Protein AF-A0A9E5UA33-F1 (afdb_monomer)

Secondary structure (DSSP, 8-state):
--SSHHHHHHHHHHHHHHHHHHHHHHHHHHHHHHH--HHHHHHHHHH-TT-TTHHHHHHHHHHHHHHHS--HHHHHHHHHH-TT-TTHHHHHHHHHHHHHHHHHHH--HHHHHHHHHHH-

Structure (mmCIF, N/CA/C/O backbone):
data_AF-A0A9E5UA33-F1
#
_entry.id   AF-A0A9E5UA33-F1
#
loop_
_atom_site.group_PDB
_atom_site.id
_atom_site.type_symbol
_atom_site.label_atom_id
_atom_site.label_alt_id
_atom_site.label_comp_id
_atom_site.label_asym_id
_atom_site.label_entity_id
_atom_site.label_seq_id
_atom_site.pdbx_PDB_ins_code
_atom_site.Cartn_x
_atom_site.Cartn_y
_atom_site.Cartn_z
_atom_site.occupancy
_atom_site.B_iso_or_equiv
_atom_site.auth_seq_id
_atom_site.auth_comp_id
_atom_site.auth_asym_id
_atom_site.auth_atom_id
_atom_site.pdbx_PDB_model_num
ATOM 1 N N . MET A 1 1 ? 22.677 -11.704 -57.923 1.00 45.97 1 MET A N 1
ATOM 2 C CA . MET A 1 1 ? 22.604 -12.094 -56.494 1.00 45.97 1 MET A CA 1
ATOM 3 C C . MET A 1 1 ? 23.170 -10.991 -55.583 1.00 45.97 1 MET A C 1
ATOM 5 O O . MET A 1 1 ? 24.289 -11.118 -55.115 1.00 45.97 1 MET A O 1
ATOM 9 N N . ARG A 1 2 ? 22.460 -9.872 -55.353 1.00 48.28 2 ARG A N 1
ATOM 10 C CA . ARG A 1 2 ? 22.967 -8.765 -54.493 1.00 48.28 2 ARG A CA 1
ATOM 11 C C . ARG A 1 2 ? 21.897 -8.025 -53.666 1.00 48.28 2 ARG A C 1
ATOM 13 O O . ARG A 1 2 ? 22.165 -6.951 -53.150 1.00 48.28 2 ARG A O 1
ATOM 20 N N . ARG A 1 3 ? 20.682 -8.576 -53.521 1.00 46.53 3 ARG A N 1
ATOM 21 C CA . ARG A 1 3 ? 19.557 -7.901 -52.829 1.00 46.53 3 ARG A CA 1
ATOM 22 C C . ARG A 1 3 ? 19.114 -8.544 -51.502 1.00 46.53 3 ARG A C 1
ATOM 24 O O . ARG A 1 3 ? 18.231 -8.005 -50.850 1.00 46.53 3 ARG A O 1
ATOM 31 N N . TYR A 1 4 ? 19.738 -9.643 -51.069 1.00 44.31 4 TYR A N 1
ATOM 32 C CA . TYR A 1 4 ? 19.363 -10.344 -49.826 1.00 44.31 4 TYR A CA 1
ATOM 33 C C . TYR A 1 4 ? 20.154 -9.900 -48.581 1.00 44.31 4 TYR A C 1
ATOM 35 O O . TYR A 1 4 ? 19.677 -10.074 -47.465 1.00 44.31 4 TYR A O 1
ATOM 43 N N . LEU A 1 5 ? 21.313 -9.253 -48.745 1.00 45.28 5 LEU A N 1
ATOM 44 C CA . LEU A 1 5 ? 22.180 -8.865 -47.620 1.00 45.28 5 LEU A CA 1
ATOM 45 C C . LEU A 1 5 ? 21.677 -7.633 -46.843 1.00 45.28 5 LEU A C 1
ATOM 47 O O . LEU A 1 5 ? 21.938 -7.514 -45.652 1.00 45.28 5 LEU A O 1
ATOM 51 N N . ALA A 1 6 ? 20.894 -6.751 -47.473 1.00 44.53 6 ALA A N 1
ATOM 52 C CA . ALA A 1 6 ? 20.388 -5.540 -46.819 1.00 44.53 6 ALA A CA 1
ATOM 53 C C . ALA A 1 6 ? 19.216 -5.802 -45.850 1.00 44.53 6 ALA A C 1
ATOM 55 O O . ALA A 1 6 ? 18.995 -5.021 -44.931 1.00 44.53 6 ALA A O 1
ATOM 56 N N . ARG A 1 7 ? 18.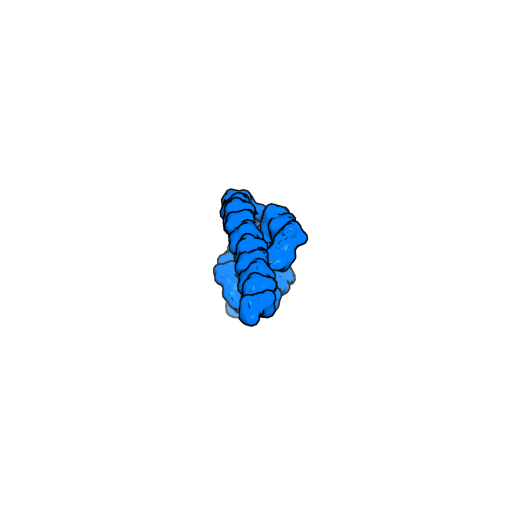470 -6.905 -46.020 1.00 44.72 7 ARG A N 1
ATOM 57 C CA . ARG A 1 7 ? 17.301 -7.231 -45.179 1.00 44.72 7 ARG A CA 1
ATOM 58 C C . ARG A 1 7 ? 17.666 -7.998 -43.904 1.00 44.72 7 ARG A C 1
ATOM 60 O O . ARG A 1 7 ? 17.033 -7.769 -42.882 1.00 44.72 7 ARG A O 1
ATOM 67 N N . CYS A 1 8 ? 18.726 -8.814 -43.923 1.00 42.34 8 CYS A N 1
ATOM 68 C CA . CYS A 1 8 ? 19.254 -9.447 -42.705 1.00 42.34 8 CYS A CA 1
ATOM 69 C C . CYS A 1 8 ? 19.880 -8.436 -41.734 1.00 42.34 8 CYS A C 1
ATOM 71 O O . CYS A 1 8 ? 19.783 -8.618 -40.525 1.00 42.34 8 CYS A O 1
ATOM 73 N N . SER A 1 9 ? 20.483 -7.355 -42.245 1.00 45.22 9 SER A N 1
ATOM 74 C CA . SER A 1 9 ? 21.146 -6.354 -41.399 1.00 45.22 9 SER A CA 1
ATOM 75 C C . SER A 1 9 ? 20.163 -5.542 -40.547 1.00 45.22 9 SER A C 1
ATOM 77 O O . SER A 1 9 ? 20.481 -5.200 -39.414 1.00 45.22 9 SER A O 1
ATOM 79 N N . VAL A 1 10 ? 18.960 -5.257 -41.057 1.00 49.16 10 VAL A N 1
ATOM 80 C CA . VAL A 1 10 ? 17.940 -4.485 -40.320 1.00 49.16 10 VAL A CA 1
ATOM 81 C C . VAL A 1 10 ? 17.272 -5.337 -39.235 1.00 49.16 10 VAL A C 1
ATOM 83 O O . VAL A 1 10 ? 17.015 -4.848 -38.137 1.00 49.16 10 VAL A O 1
ATOM 86 N N . ILE A 1 11 ? 17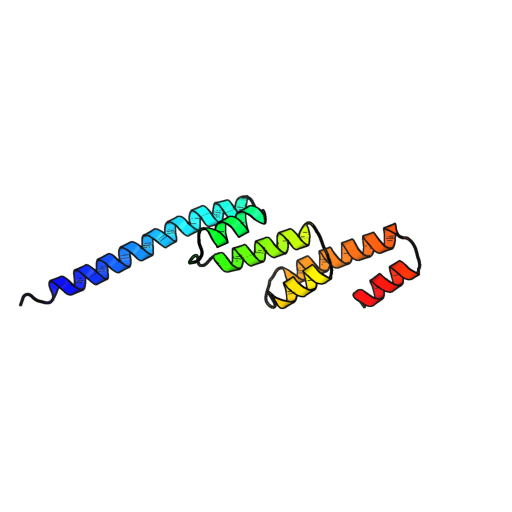.050 -6.627 -39.508 1.00 50.31 11 ILE A N 1
ATOM 87 C CA . ILE A 1 11 ? 16.426 -7.563 -38.559 1.00 50.31 11 ILE A CA 1
ATOM 88 C C . ILE A 1 11 ? 17.377 -7.875 -37.390 1.00 50.31 11 ILE A C 1
ATOM 90 O O . ILE A 1 11 ? 16.932 -7.920 -36.245 1.00 50.31 11 ILE A O 1
ATOM 94 N N . LEU A 1 12 ? 18.688 -8.000 -37.645 1.00 44.53 12 LEU A N 1
ATOM 95 C CA . LEU A 1 12 ? 19.682 -8.166 -36.576 1.00 44.53 12 LEU A CA 1
ATOM 96 C C . LEU A 1 12 ? 19.818 -6.908 -35.698 1.00 44.53 12 LEU A C 1
ATOM 98 O O . LEU A 1 12 ? 19.929 -7.029 -34.480 1.00 44.53 12 LEU A O 1
ATOM 102 N N . SER A 1 13 ? 19.767 -5.704 -36.283 1.00 49.03 13 SER A N 1
ATOM 103 C CA . SER A 1 13 ? 19.858 -4.448 -35.517 1.00 49.03 13 SER A CA 1
ATOM 104 C C . SER A 1 13 ? 18.636 -4.178 -34.633 1.00 49.03 13 SER A C 1
ATOM 106 O O . SER A 1 13 ? 18.798 -3.643 -33.538 1.00 49.03 13 SER A O 1
ATOM 108 N N . ALA A 1 14 ? 17.429 -4.570 -35.055 1.00 47.81 14 ALA A N 1
ATOM 109 C CA . ALA A 1 14 ? 16.223 -4.419 -34.235 1.00 47.81 14 ALA A CA 1
ATOM 110 C C . ALA A 1 14 ? 16.228 -5.346 -33.002 1.00 47.81 14 ALA A C 1
ATOM 112 O O . ALA A 1 14 ? 15.763 -4.959 -31.931 1.00 47.81 14 ALA A O 1
ATOM 113 N N . PHE A 1 15 ? 16.812 -6.543 -33.122 1.00 48.56 15 PHE A N 1
ATOM 114 C CA . PHE A 1 15 ? 16.889 -7.510 -32.021 1.00 48.56 15 PHE A CA 1
ATOM 115 C C . PHE A 1 15 ? 17.883 -7.085 -30.925 1.00 48.56 15 PHE A C 1
ATOM 117 O O . PHE A 1 15 ? 17.623 -7.274 -29.739 1.00 48.56 15 PHE A O 1
ATOM 124 N N . VAL A 1 16 ? 18.997 -6.447 -31.297 1.00 50.94 16 VAL A N 1
ATOM 125 C CA . VAL A 1 16 ? 20.019 -5.974 -30.341 1.00 50.94 16 VAL A CA 1
ATOM 126 C C . VAL A 1 16 ? 19.527 -4.779 -29.503 1.00 50.94 16 VAL A C 1
ATOM 128 O O . VAL A 1 16 ? 19.906 -4.649 -28.340 1.00 50.94 16 VAL A O 1
ATOM 131 N N . LEU A 1 17 ? 18.637 -3.939 -30.044 1.00 48.97 17 LEU A N 1
ATOM 132 C CA . LEU A 1 17 ? 18.016 -2.821 -29.313 1.00 48.97 17 LEU A CA 1
ATOM 133 C C . LEU A 1 17 ? 16.955 -3.273 -28.296 1.00 48.97 17 LEU A C 1
ATOM 135 O O . LEU A 1 17 ? 16.811 -2.648 -27.249 1.00 48.97 17 LEU A O 1
ATOM 139 N N . ALA A 1 18 ? 16.243 -4.371 -28.562 1.00 50.47 18 ALA A N 1
ATOM 140 C CA . ALA A 1 18 ? 15.245 -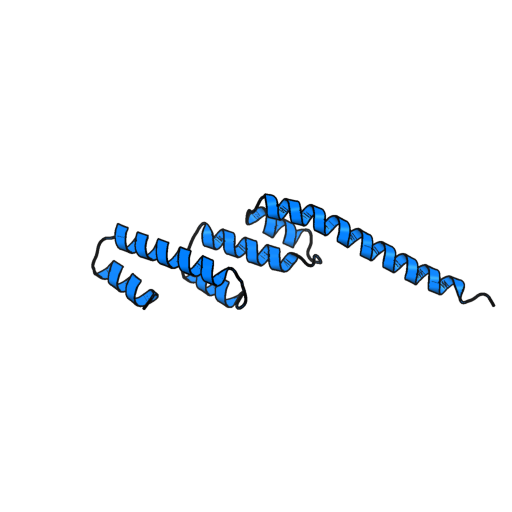4.909 -27.634 1.00 50.47 18 ALA A CA 1
ATOM 141 C C . ALA A 1 18 ? 15.881 -5.607 -26.414 1.00 50.47 18 ALA A C 1
ATOM 143 O O . ALA A 1 18 ? 15.372 -5.506 -25.299 1.00 50.47 18 ALA A O 1
ATOM 144 N N . VAL A 1 19 ? 17.023 -6.279 -26.602 1.00 53.66 19 VAL A N 1
ATOM 145 C CA . VAL A 1 19 ? 17.704 -7.032 -25.531 1.00 53.66 19 VAL A CA 1
ATOM 146 C C . VAL A 1 19 ? 18.387 -6.111 -24.507 1.00 53.66 19 VAL A C 1
ATOM 148 O O . VAL A 1 19 ? 18.421 -6.430 -23.319 1.00 53.66 19 VAL A O 1
ATOM 151 N N . SER A 1 20 ? 18.890 -4.944 -24.920 1.00 53.44 20 SER A N 1
ATOM 152 C CA . SER A 1 20 ? 19.575 -4.009 -24.012 1.00 53.44 20 SER A CA 1
ATOM 153 C C . SER A 1 20 ? 18.625 -3.264 -23.063 1.00 53.44 20 SER A C 1
ATOM 155 O O . SER A 1 20 ? 18.989 -2.998 -21.917 1.00 53.44 20 SER A O 1
ATOM 157 N N . LEU A 1 21 ? 17.387 -2.988 -23.488 1.00 55.00 21 LEU A N 1
ATOM 158 C CA . LEU A 1 21 ? 16.371 -2.336 -22.651 1.00 55.00 21 LEU A CA 1
ATOM 159 C C . LEU A 1 21 ? 15.866 -3.246 -21.519 1.00 55.00 21 LEU A C 1
ATOM 161 O O . LEU A 1 21 ? 15.609 -2.768 -20.412 1.00 55.00 21 L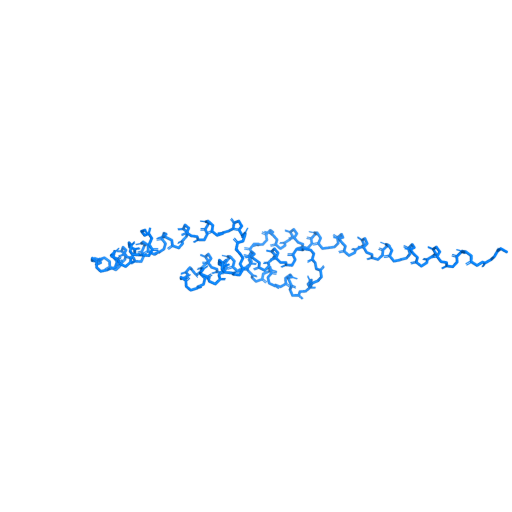EU A O 1
ATOM 165 N N . ALA A 1 22 ? 15.789 -4.558 -21.759 1.00 59.53 22 ALA A N 1
ATOM 166 C CA . ALA A 1 22 ? 15.343 -5.527 -20.758 1.00 59.53 22 ALA A CA 1
ATOM 167 C C . ALA A 1 22 ? 16.347 -5.693 -19.600 1.00 59.53 22 ALA A C 1
ATOM 169 O O . ALA A 1 22 ? 15.946 -5.781 -18.441 1.00 59.53 22 ALA A O 1
ATOM 170 N N . ALA A 1 23 ? 17.654 -5.678 -19.888 1.00 60.84 23 ALA A N 1
ATOM 171 C CA . ALA A 1 23 ? 18.694 -5.870 -18.874 1.00 60.84 23 ALA A CA 1
ATOM 172 C C . ALA A 1 23 ? 18.776 -4.710 -17.859 1.00 60.84 23 ALA A C 1
ATOM 174 O O . ALA A 1 23 ? 18.971 -4.938 -16.665 1.00 60.84 23 ALA A O 1
ATOM 175 N N . CYS A 1 24 ? 18.584 -3.465 -18.310 1.00 64.44 24 CYS A N 1
ATOM 176 C CA . CYS A 1 24 ? 18.560 -2.296 -17.425 1.00 64.44 24 CYS A CA 1
ATOM 177 C C . CYS A 1 24 ? 17.287 -2.222 -16.569 1.00 64.44 24 CYS A C 1
ATOM 179 O O . CYS A 1 24 ? 17.339 -1.743 -15.437 1.00 64.44 24 CYS A O 1
ATOM 181 N N . ALA A 1 25 ? 16.149 -2.694 -17.087 1.00 67.06 25 ALA A N 1
ATOM 182 C CA . ALA A 1 25 ? 14.895 -2.680 -16.340 1.00 67.06 25 ALA A CA 1
ATOM 183 C C . ALA A 1 25 ? 14.954 -3.591 -15.102 1.00 67.06 25 ALA A C 1
ATOM 185 O O . ALA A 1 25 ? 14.459 -3.202 -14.048 1.00 67.06 25 ALA A O 1
ATOM 186 N N . THR A 1 26 ? 15.604 -4.755 -15.197 1.00 76.81 26 THR A N 1
ATOM 187 C CA . THR A 1 26 ? 15.712 -5.714 -14.084 1.00 76.81 26 THR A CA 1
ATOM 188 C C . THR A 1 26 ? 16.538 -5.170 -12.915 1.00 76.81 26 THR A C 1
ATOM 190 O O . THR A 1 26 ? 16.086 -5.219 -11.776 1.00 76.81 26 THR A O 1
ATOM 193 N N . SER A 1 27 ? 17.707 -4.571 -13.173 1.00 86.25 27 SER A N 1
ATOM 194 C CA . SER A 1 27 ? 18.567 -4.050 -12.094 1.00 86.25 27 SER A CA 1
ATOM 195 C C . SER A 1 27 ? 17.965 -2.836 -11.378 1.00 86.25 27 SER A C 1
ATOM 197 O O . SER A 1 27 ? 18.125 -2.661 -10.169 1.00 86.25 27 SER A O 1
ATOM 199 N N . GLU A 1 28 ? 17.239 -1.991 -12.109 1.00 91.56 28 GLU A N 1
ATOM 200 C CA . GLU A 1 28 ? 16.500 -0.880 -11.520 1.00 91.56 28 GLU A CA 1
ATOM 201 C C . GLU A 1 28 ? 15.272 -1.359 -10.734 1.00 91.56 28 GLU A C 1
ATOM 203 O O . GLU A 1 28 ? 15.003 -0.828 -9.654 1.00 91.56 28 GLU A O 1
ATOM 208 N N . TRP A 1 29 ? 14.567 -2.374 -11.235 1.00 95.25 29 TRP A N 1
ATOM 209 C CA . TRP A 1 29 ? 13.430 -2.981 -10.549 1.00 95.25 29 TRP A CA 1
ATOM 210 C C . TRP A 1 29 ? 13.821 -3.593 -9.201 1.00 95.25 29 TRP A C 1
ATOM 212 O O . TRP A 1 29 ? 13.177 -3.322 -8.187 1.00 95.25 29 TRP A O 1
ATOM 222 N N . ASP A 1 30 ? 14.931 -4.329 -9.148 1.00 95.56 30 ASP A N 1
ATOM 223 C CA . ASP A 1 30 ? 15.454 -4.904 -7.903 1.00 95.56 30 ASP A CA 1
ATOM 224 C C . ASP A 1 30 ? 15.757 -3.830 -6.854 1.00 95.56 30 ASP A C 1
ATOM 226 O O . ASP A 1 30 ? 15.413 -3.973 -5.678 1.00 95.56 30 ASP A O 1
ATOM 230 N N . ARG A 1 31 ? 16.331 -2.702 -7.288 1.00 95.81 31 ARG A N 1
ATOM 231 C CA . ARG A 1 31 ? 16.591 -1.555 -6.411 1.00 95.81 31 ARG A CA 1
ATOM 232 C C . ARG A 1 31 ? 15.298 -0.957 -5.855 1.00 95.81 31 ARG A C 1
ATOM 234 O O . ARG A 1 31 ? 15.254 -0.596 -4.682 1.00 95.81 31 ARG A O 1
ATOM 241 N N . VAL A 1 32 ? 14.265 -0.818 -6.686 1.00 97.31 32 VAL A N 1
ATOM 242 C CA . VAL A 1 32 ? 12.960 -0.280 -6.264 1.00 97.31 32 VAL A CA 1
ATOM 243 C C . VAL A 1 32 ? 12.309 -1.217 -5.247 1.00 97.31 32 VAL A C 1
ATOM 245 O O . VAL A 1 32 ? 11.911 -0.756 -4.177 1.00 97.31 32 VAL A O 1
ATOM 248 N N . ARG A 1 33 ? 12.309 -2.529 -5.516 1.00 97.62 33 ARG A N 1
ATOM 249 C CA . ARG A 1 33 ? 11.807 -3.545 -4.578 1.00 97.62 33 ARG A CA 1
ATOM 250 C C . ARG A 1 33 ? 12.548 -3.548 -3.247 1.00 97.62 33 ARG A C 1
ATOM 252 O O . ARG A 1 33 ? 11.922 -3.707 -2.209 1.00 97.62 33 ARG A O 1
ATOM 259 N N . SER A 1 34 ? 13.862 -3.329 -3.264 1.00 97.06 34 SER A N 1
ATOM 260 C CA . SER A 1 34 ? 14.663 -3.233 -2.039 1.00 97.06 34 SER A CA 1
ATOM 261 C C . SER A 1 34 ? 14.316 -2.015 -1.180 1.00 97.06 34 SER A C 1
ATOM 263 O O . SER A 1 34 ? 14.478 -2.090 0.035 1.00 97.06 34 SER A O 1
ATOM 265 N N . LYS A 1 35 ? 13.906 -0.892 -1.782 1.00 97.38 35 LYS A N 1
ATOM 266 C CA . LYS A 1 35 ? 13.503 0.307 -1.028 1.00 97.38 35 LYS A CA 1
ATOM 267 C C . LYS A 1 35 ? 12.080 0.207 -0.484 1.00 97.38 35 LYS A C 1
ATOM 269 O O . LYS A 1 35 ? 11.792 0.816 0.538 1.00 97.38 35 LYS A O 1
ATOM 274 N N . ASP A 1 36 ? 11.217 -0.511 -1.201 1.00 97.50 36 ASP A N 1
ATOM 275 C CA . ASP A 1 36 ? 9.829 -0.814 -0.843 1.00 97.50 36 ASP A CA 1
ATOM 276 C C . ASP A 1 36 ? 9.008 0.394 -0.349 1.00 97.50 36 ASP A C 1
ATOM 278 O O . ASP A 1 36 ? 8.320 0.329 0.668 1.00 97.50 36 ASP A O 1
ATOM 282 N N . SER A 1 37 ? 9.079 1.516 -1.071 1.00 98.25 37 SER A N 1
ATOM 283 C CA . SER A 1 37 ? 8.298 2.721 -0.768 1.00 98.25 37 SER A CA 1
ATOM 284 C C . SER A 1 37 ? 7.397 3.108 -1.934 1.00 98.25 37 SER A C 1
ATOM 286 O O . SER A 1 37 ? 7.791 3.003 -3.102 1.00 98.25 37 SER A O 1
ATOM 288 N N . SER A 1 38 ? 6.191 3.597 -1.633 1.00 98.25 38 SER A N 1
ATOM 289 C CA . SER A 1 38 ? 5.225 3.995 -2.663 1.00 98.25 38 SER A CA 1
ATOM 290 C C . SER A 1 38 ? 5.806 5.044 -3.617 1.00 98.25 38 SER A C 1
ATOM 292 O O . SER A 1 38 ? 5.668 4.924 -4.836 1.00 98.25 38 SER A O 1
ATOM 294 N N . ALA A 1 39 ? 6.563 6.009 -3.088 1.00 98.25 39 ALA A N 1
ATOM 295 C CA . ALA A 1 39 ? 7.247 7.034 -3.872 1.00 98.25 39 ALA A CA 1
ATOM 296 C C . ALA A 1 39 ? 8.223 6.454 -4.916 1.00 98.25 39 ALA A C 1
ATOM 298 O O . ALA A 1 39 ? 8.250 6.917 -6.059 1.00 98.25 39 ALA A O 1
ATOM 299 N N . GLU A 1 40 ? 9.012 5.436 -4.562 1.00 98.31 40 GLU A N 1
ATOM 300 C CA . GLU A 1 40 ? 9.989 4.838 -5.481 1.00 98.31 40 GLU A CA 1
ATOM 301 C C . GLU A 1 40 ? 9.312 3.994 -6.560 1.00 98.31 40 GLU A C 1
ATOM 303 O O . GLU A 1 40 ? 9.684 4.100 -7.731 1.00 98.31 40 GLU A O 1
ATOM 308 N N . TYR A 1 41 ? 8.275 3.231 -6.205 1.00 98.56 41 TYR A N 1
ATOM 309 C CA . TYR A 1 41 ? 7.478 2.485 -7.179 1.00 98.56 41 TYR A CA 1
ATOM 310 C C . TYR A 1 41 ? 6.751 3.410 -8.166 1.00 98.56 41 TYR A C 1
ATOM 312 O O . TYR A 1 41 ? 6.829 3.204 -9.380 1.00 98.56 41 TYR A O 1
ATOM 320 N N . ARG A 1 42 ? 6.114 4.490 -7.686 1.00 98.56 42 ARG A N 1
ATOM 321 C CA . ARG A 1 42 ? 5.470 5.489 -8.563 1.00 98.56 42 ARG A CA 1
ATOM 322 C C . ARG A 1 42 ? 6.492 6.179 -9.465 1.00 98.56 42 ARG A C 1
ATOM 324 O O . ARG A 1 42 ? 6.240 6.373 -10.656 1.00 98.56 42 ARG A O 1
ATOM 331 N N . ARG A 1 43 ? 7.670 6.522 -8.926 1.00 97.94 43 ARG A N 1
ATOM 332 C CA . ARG A 1 43 ? 8.774 7.095 -9.710 1.00 97.94 43 ARG A CA 1
ATOM 333 C C . ARG A 1 43 ? 9.238 6.128 -10.798 1.00 97.94 43 ARG A C 1
ATOM 335 O O . ARG A 1 43 ? 9.441 6.565 -11.930 1.00 97.94 43 ARG A O 1
ATOM 342 N N . PHE A 1 44 ? 9.381 4.845 -10.478 1.00 97.56 44 PHE A N 1
ATOM 343 C CA . PHE A 1 44 ? 9.728 3.808 -11.446 1.00 97.56 44 PHE A CA 1
ATOM 344 C C . PHE A 1 44 ? 8.692 3.717 -12.569 1.00 97.56 44 PHE A C 1
ATOM 346 O O . PHE A 1 44 ? 9.052 3.901 -13.730 1.00 97.56 44 PHE A O 1
ATOM 353 N N . ALA A 1 45 ? 7.411 3.547 -12.230 1.00 97.75 45 ALA A N 1
ATOM 354 C CA . ALA A 1 45 ? 6.322 3.449 -13.204 1.00 97.75 45 ALA A CA 1
ATOM 355 C C . ALA A 1 45 ? 6.244 4.678 -14.131 1.00 97.75 45 ALA A C 1
ATOM 357 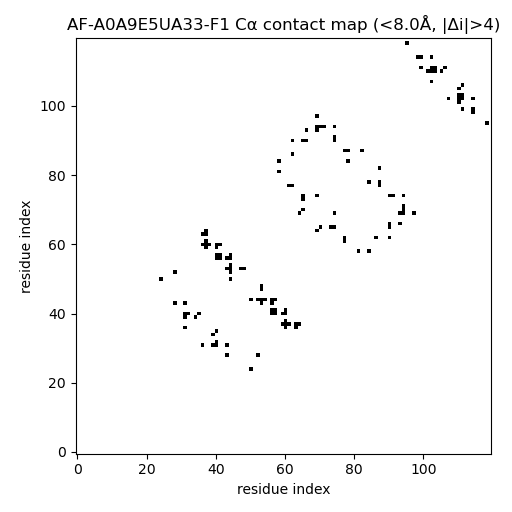O O . ALA A 1 45 ? 5.958 4.548 -15.320 1.00 97.75 45 ALA A O 1
ATOM 358 N N . LYS A 1 46 ? 6.553 5.873 -13.605 1.00 97.62 46 LYS A N 1
ATOM 359 C CA . LYS A 1 46 ? 6.612 7.120 -14.383 1.00 97.62 46 LYS A CA 1
ATOM 360 C C . LYS A 1 46 ? 7.812 7.179 -15.334 1.00 97.62 46 LYS A C 1
ATOM 362 O O . LYS A 1 46 ? 7.669 7.644 -16.460 1.00 97.62 46 LYS A O 1
ATOM 367 N N . LEU A 1 47 ? 8.999 6.771 -14.882 1.00 96.06 47 LEU A N 1
ATOM 368 C CA . LEU A 1 47 ? 10.238 6.834 -15.675 1.00 96.06 47 LEU A CA 1
ATOM 369 C C . LEU A 1 47 ? 10.401 5.656 -16.645 1.00 96.06 47 LEU A C 1
ATOM 371 O O . LEU A 1 47 ? 11.270 5.699 -17.522 1.00 96.06 47 LEU A O 1
ATOM 375 N N . ARG A 1 48 ? 9.610 4.596 -16.458 1.00 94.81 48 ARG A N 1
ATOM 376 C CA . ARG A 1 48 ? 9.648 3.350 -17.227 1.00 94.81 48 ARG A CA 1
ATOM 377 C C . ARG A 1 48 ? 8.234 2.929 -17.657 1.00 94.81 48 ARG A C 1
ATOM 379 O O . ARG A 1 48 ? 7.777 1.859 -17.258 1.00 94.81 48 ARG A O 1
ATOM 386 N N . PRO A 1 49 ? 7.536 3.748 -18.466 1.00 95.31 49 PRO A N 1
ATOM 387 C CA . PRO A 1 49 ? 6.155 3.469 -18.857 1.00 95.31 49 PRO A CA 1
ATOM 388 C C . PRO A 1 49 ? 5.999 2.162 -19.654 1.00 95.31 49 PRO A C 1
ATOM 390 O O . PRO A 1 49 ? 4.967 1.514 -19.542 1.00 95.31 49 PRO A O 1
ATOM 393 N N . ASP A 1 50 ? 7.034 1.744 -20.387 1.00 93.69 50 ASP A N 1
ATOM 394 C CA . ASP A 1 50 ? 7.017 0.516 -21.198 1.00 93.69 50 ASP A CA 1
ATOM 395 C C . ASP A 1 50 ? 7.596 -0.705 -20.459 1.00 93.69 50 ASP A C 1
ATOM 397 O O . ASP A 1 50 ? 7.819 -1.759 -21.055 1.00 93.69 50 ASP A O 1
ATOM 401 N N . SER A 1 51 ? 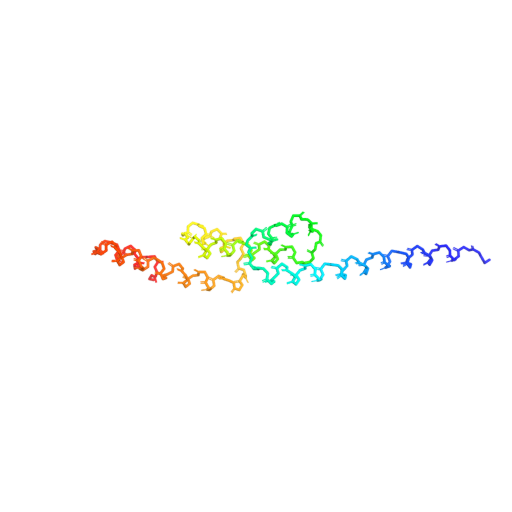7.915 -0.575 -19.164 1.00 93.50 51 SER A N 1
ATOM 402 C CA . SER A 1 51 ? 8.468 -1.691 -18.396 1.00 93.50 51 SER A CA 1
ATOM 403 C C . SER A 1 51 ? 7.406 -2.756 -18.127 1.00 93.50 51 SER A C 1
ATOM 405 O O . SER A 1 51 ? 6.300 -2.407 -17.709 1.00 93.50 51 SER A O 1
ATOM 407 N N . PRO A 1 52 ? 7.757 -4.054 -18.220 1.00 95.06 52 PRO A N 1
ATOM 408 C CA . PRO A 1 52 ? 6.851 -5.128 -17.816 1.00 95.06 52 PRO A CA 1
ATOM 409 C C . PRO A 1 52 ? 6.486 -5.080 -16.323 1.00 95.06 52 PRO A C 1
ATOM 411 O O . PRO A 1 52 ? 5.497 -5.681 -15.927 1.00 95.06 52 PRO A O 1
ATOM 414 N N . TYR A 1 53 ? 7.249 -4.354 -15.496 1.00 96.25 53 TYR A N 1
ATOM 415 C CA . TYR A 1 53 ? 7.001 -4.212 -14.058 1.00 96.25 53 TYR A CA 1
ATOM 416 C C . TYR A 1 53 ? 6.180 -2.966 -13.702 1.00 96.25 53 TYR A C 1
ATOM 418 O O . TYR A 1 53 ? 5.982 -2.680 -12.524 1.00 96.25 53 TYR A O 1
ATOM 426 N N . ARG A 1 54 ? 5.738 -2.170 -14.687 1.00 96.94 54 ARG A N 1
ATOM 427 C CA . ARG A 1 54 ? 5.017 -0.914 -14.424 1.00 96.94 54 ARG A CA 1
ATOM 428 C C . ARG A 1 54 ? 3.766 -1.144 -13.580 1.00 96.94 54 ARG A C 1
ATOM 430 O O . ARG A 1 54 ? 3.558 -0.426 -12.605 1.00 96.94 54 ARG A O 1
ATOM 437 N N . ASP A 1 55 ? 2.938 -2.102 -13.976 1.00 97.56 55 ASP A N 1
ATOM 438 C CA . ASP A 1 55 ? 1.644 -2.323 -13.330 1.00 97.56 55 ASP A CA 1
ATOM 439 C C . ASP A 1 55 ? 1.832 -2.919 -11.931 1.00 97.56 55 ASP A C 1
ATOM 441 O O . ASP A 1 55 ? 1.226 -2.432 -10.981 1.00 97.56 55 ASP A O 1
ATOM 445 N N . GLU A 1 56 ? 2.778 -3.854 -11.777 1.00 97.81 56 GLU A N 1
ATOM 446 C CA . GLU A 1 56 ? 3.199 -4.381 -10.470 1.00 97.81 56 GLU A CA 1
ATOM 447 C C . GLU A 1 56 ? 3.711 -3.262 -9.546 1.00 97.81 56 GLU A C 1
ATOM 449 O O . GLU A 1 56 ? 3.377 -3.222 -8.362 1.00 97.81 56 GLU A O 1
ATOM 454 N N . ALA A 1 57 ? 4.480 -2.307 -10.079 1.00 98.31 57 ALA A N 1
ATOM 455 C CA . ALA A 1 57 ? 4.948 -1.158 -9.313 1.00 98.31 57 ALA A CA 1
ATOM 456 C C . ALA A 1 57 ? 3.784 -0.276 -8.835 1.00 98.31 57 ALA A C 1
ATOM 458 O O . ALA A 1 57 ? 3.756 0.129 -7.675 1.00 98.31 57 ALA A O 1
ATOM 459 N N . LEU A 1 58 ? 2.817 0.028 -9.705 1.00 98.62 58 LEU A N 1
ATOM 460 C CA . LEU A 1 58 ? 1.657 0.844 -9.333 1.00 98.62 58 LEU A CA 1
ATOM 461 C C . LEU A 1 58 ? 0.773 0.142 -8.298 1.00 98.62 58 LEU A C 1
ATOM 463 O O . LEU A 1 58 ? 0.383 0.775 -7.317 1.00 98.62 58 LEU A O 1
ATOM 467 N N . GLU A 1 59 ? 0.526 -1.155 -8.474 1.00 98.56 59 GLU A N 1
ATOM 468 C CA . GLU A 1 59 ? -0.209 -1.973 -7.509 1.00 98.56 59 GLU A CA 1
ATOM 469 C C . GLU A 1 59 ? 0.488 -1.971 -6.147 1.00 98.56 59 GLU A C 1
ATOM 471 O O . GLU A 1 59 ? -0.136 -1.695 -5.119 1.00 98.56 59 GLU A O 1
ATOM 476 N N . ARG A 1 60 ? 1.805 -2.212 -6.127 1.00 98.38 60 ARG A N 1
ATOM 477 C CA . ARG A 1 60 ? 2.582 -2.205 -4.888 1.00 98.38 60 ARG A CA 1
ATOM 478 C C . ARG A 1 60 ? 2.584 -0.831 -4.225 1.00 98.38 60 ARG A C 1
ATOM 480 O O . ARG A 1 60 ? 2.472 -0.764 -3.005 1.00 98.38 60 ARG A O 1
ATOM 487 N N . ALA A 1 61 ? 2.686 0.251 -4.996 1.00 98.56 61 ALA A N 1
ATOM 488 C CA . ALA A 1 61 ? 2.626 1.606 -4.459 1.00 98.56 61 ALA A CA 1
ATOM 489 C C . ALA A 1 61 ? 1.281 1.909 -3.795 1.00 98.56 61 ALA A C 1
ATOM 491 O O . ALA A 1 61 ? 1.263 2.396 -2.669 1.00 98.56 61 ALA A O 1
ATOM 492 N N . ASP A 1 62 ? 0.177 1.598 -4.478 1.00 98.06 62 ASP A N 1
ATOM 493 C CA . ASP A 1 62 ? -1.169 1.843 -3.958 1.00 98.06 62 ASP A CA 1
ATOM 494 C C . ASP A 1 62 ? -1.440 0.991 -2.704 1.00 98.06 62 ASP A C 1
ATOM 496 O O . ASP A 1 62 ? -2.028 1.483 -1.745 1.00 98.06 62 ASP A O 1
ATOM 500 N N . TYR A 1 63 ? -0.944 -0.254 -2.658 1.00 97.94 63 TYR A N 1
ATOM 501 C CA . TYR A 1 63 ? -1.018 -1.080 -1.450 1.00 97.94 63 TYR A CA 1
ATOM 502 C C . TYR A 1 63 ? -0.228 -0.482 -0.280 1.00 97.94 63 TYR A C 1
ATOM 504 O O . TYR A 1 63 ? -0.687 -0.538 0.857 1.00 97.94 63 TYR A O 1
ATOM 512 N N . LEU A 1 64 ? 0.972 0.053 -0.530 1.00 97.62 64 LEU A N 1
ATOM 513 C CA . LEU A 1 64 ? 1.788 0.663 0.522 1.00 97.62 64 LEU A CA 1
ATOM 514 C C . LEU A 1 64 ? 1.123 1.921 1.087 1.00 97.62 64 LEU A C 1
ATOM 516 O O . LEU A 1 64 ? 1.094 2.081 2.302 1.00 97.62 64 LEU A O 1
ATOM 520 N N . ASP A 1 65 ? 0.534 2.756 0.229 1.00 96.25 65 ASP A N 1
ATOM 521 C CA . ASP A 1 65 ? -0.213 3.935 0.678 1.00 96.25 65 ASP A CA 1
ATOM 522 C C . ASP A 1 65 ? -1.427 3.528 1.532 1.00 96.25 65 ASP A C 1
ATOM 524 O O . ASP A 1 65 ? -1.647 4.107 2.596 1.00 96.25 65 ASP A O 1
ATOM 528 N N . LEU A 1 66 ? -2.155 2.483 1.117 1.00 95.38 66 LEU A N 1
ATOM 529 C CA . LEU A 1 66 ? -3.269 1.923 1.886 1.00 95.38 66 LEU A CA 1
ATOM 530 C C . LEU A 1 66 ? -2.820 1.303 3.218 1.00 95.38 66 LEU A C 1
ATOM 532 O O . LEU A 1 66 ? -3.502 1.449 4.225 1.00 95.38 66 LEU A O 1
ATOM 536 N N . ARG A 1 67 ? -1.681 0.605 3.242 1.00 95.00 67 ARG A N 1
ATOM 537 C CA . ARG A 1 67 ? -1.111 0.033 4.471 1.00 95.00 67 ARG A CA 1
ATOM 538 C C . ARG A 1 67 ? -0.756 1.129 5.472 1.00 95.00 67 ARG A C 1
ATOM 540 O O . ARG A 1 67 ? -0.984 0.951 6.662 1.00 95.00 67 ARG A O 1
ATOM 547 N N . ASP A 1 68 ? -0.155 2.214 4.992 1.00 93.94 68 ASP A N 1
ATOM 548 C CA . ASP A 1 68 ? 0.353 3.285 5.849 1.00 93.94 68 ASP A CA 1
ATOM 549 C C . ASP A 1 68 ? -0.775 4.206 6.340 1.00 93.94 68 ASP A C 1
ATOM 551 O O . ASP A 1 68 ? -0.665 4.784 7.419 1.00 93.94 68 ASP A O 1
ATOM 555 N N . ASN A 1 69 ? -1.865 4.326 5.572 1.00 90.88 69 ASN A N 1
ATOM 556 C CA . ASN A 1 69 ? -3.057 5.093 5.935 1.00 90.88 69 ASN A CA 1
ATOM 557 C C . ASN A 1 69 ? -4.329 4.302 5.579 1.00 90.88 69 ASN A C 1
ATOM 559 O O . ASN A 1 69 ? -4.961 4.579 4.555 1.00 90.88 69 ASN A O 1
ATOM 563 N N . PRO A 1 70 ? -4.703 3.307 6.399 1.00 89.06 70 PRO A N 1
ATOM 564 C CA . PRO A 1 70 ? -5.845 2.456 6.114 1.00 89.06 70 PRO A CA 1
ATOM 565 C C . PRO A 1 70 ? -7.149 3.238 6.226 1.00 89.06 70 PRO A C 1
ATOM 567 O O . PRO A 1 70 ? -7.486 3.815 7.264 1.00 89.06 70 PRO A O 1
ATOM 570 N N . ASP A 1 71 ? -7.892 3.219 5.130 1.00 88.12 71 ASP A N 1
ATOM 571 C CA . ASP A 1 71 ? -9.181 3.869 4.970 1.00 88.12 71 ASP A CA 1
ATOM 572 C C . ASP A 1 71 ? -10.113 2.956 4.162 1.00 88.12 71 ASP A C 1
ATOM 574 O O . ASP A 1 71 ? -9.658 2.206 3.293 1.00 88.12 71 ASP A O 1
ATOM 578 N N . TRP A 1 72 ? -11.411 2.989 4.477 1.00 86.81 72 TRP A N 1
ATOM 579 C CA . TRP A 1 72 ? -12.382 2.099 3.841 1.00 86.81 72 TRP A CA 1
ATOM 580 C C . TRP A 1 72 ? -12.548 2.421 2.359 1.00 86.81 72 TRP A C 1
ATOM 582 O O . TRP A 1 72 ? -12.469 1.521 1.525 1.00 86.81 72 TRP A O 1
ATOM 592 N N . GLU A 1 73 ? -12.712 3.702 2.027 1.00 90.75 73 GLU A N 1
ATOM 593 C CA . GLU A 1 73 ? -12.880 4.151 0.646 1.00 90.75 73 GLU A CA 1
ATOM 594 C C . GLU A 1 73 ? -11.623 3.823 -0.171 1.00 90.75 73 GLU A C 1
ATOM 596 O O . GLU A 1 73 ? -11.713 3.290 -1.280 1.00 90.75 73 GLU A O 1
ATOM 601 N N . ALA A 1 74 ? -10.438 4.026 0.414 1.00 92.19 74 ALA A N 1
ATOM 602 C CA . ALA A 1 74 ? -9.173 3.639 -0.203 1.00 92.19 74 ALA A CA 1
ATOM 603 C C . ALA A 1 74 ? -9.045 2.117 -0.416 1.00 92.19 74 ALA A C 1
ATOM 605 O O . ALA A 1 74 ? -8.547 1.685 -1.461 1.00 92.19 74 ALA A O 1
ATOM 606 N N . PHE A 1 75 ? -9.495 1.289 0.534 1.00 94.38 75 PHE A N 1
ATOM 607 C CA . PHE A 1 75 ? -9.494 -0.170 0.382 1.00 94.38 75 PHE A CA 1
ATOM 608 C C . PHE A 1 75 ? -10.467 -0.636 -0.706 1.00 94.38 75 PHE A C 1
ATOM 610 O O . PHE A 1 75 ? -10.100 -1.480 -1.530 1.00 94.38 75 PHE A O 1
ATOM 617 N N . GLU A 1 76 ? -11.681 -0.084 -0.750 1.00 94.00 76 GLU A N 1
ATOM 618 C CA . GLU A 1 76 ? -12.653 -0.418 -1.792 1.00 94.00 76 GLU A CA 1
ATOM 619 C C . GLU A 1 76 ? -12.142 -0.024 -3.176 1.00 94.00 76 GLU A C 1
ATOM 621 O O . GLU A 1 76 ? -12.150 -0.861 -4.085 1.00 94.00 76 GLU A O 1
ATOM 626 N N . ALA A 1 77 ? -11.591 1.185 -3.308 1.00 95.69 77 ALA A N 1
ATOM 627 C CA . ALA A 1 77 ? -10.964 1.644 -4.540 1.00 95.69 77 ALA A CA 1
ATOM 628 C C . ALA A 1 77 ? -9.784 0.747 -4.951 1.00 95.69 77 ALA A C 1
ATOM 630 O O . ALA A 1 77 ? -9.633 0.417 -6.129 1.00 95.69 77 ALA A O 1
ATOM 631 N N . PHE A 1 78 ? -8.959 0.299 -3.996 1.00 96.88 78 PHE A N 1
ATOM 632 C CA . PHE A 1 78 ? -7.869 -0.642 -4.268 1.00 96.88 78 PHE A CA 1
ATOM 633 C C . PHE A 1 78 ? -8.395 -1.986 -4.790 1.00 96.88 78 PHE A C 1
ATOM 635 O O . PHE A 1 78 ? -7.884 -2.508 -5.782 1.00 96.88 78 PHE A O 1
ATOM 642 N N . ARG A 1 79 ? -9.429 -2.543 -4.148 1.00 96.69 79 ARG A N 1
ATOM 643 C CA . ARG A 1 79 ? -10.050 -3.820 -4.533 1.00 96.69 79 ARG A CA 1
ATOM 644 C C . ARG A 1 79 ? -10.705 -3.744 -5.912 1.00 96.69 79 ARG A C 1
ATOM 646 O O . ARG A 1 79 ? -10.590 -4.697 -6.678 1.00 96.69 79 ARG A O 1
ATOM 653 N N . GLU A 1 80 ? -11.366 -2.634 -6.229 1.00 97.62 80 GLU A N 1
ATOM 654 C CA . GLU A 1 80 ? -11.965 -2.401 -7.547 1.00 97.62 80 GLU A CA 1
ATOM 655 C C . GLU A 1 80 ? -10.893 -2.244 -8.631 1.00 97.62 80 GLU A C 1
ATOM 657 O O . GLU A 1 80 ? -11.001 -2.830 -9.709 1.00 97.62 80 GLU A O 1
ATOM 662 N N . LYS A 1 81 ? -9.821 -1.502 -8.330 1.00 98.19 81 LYS A N 1
ATOM 663 C CA . LYS A 1 81 ? -8.717 -1.259 -9.263 1.00 98.19 81 LYS A CA 1
ATOM 664 C C . LYS A 1 81 ? -7.869 -2.506 -9.526 1.00 98.19 81 LYS A C 1
ATOM 666 O O . LYS A 1 81 ? -7.405 -2.691 -10.651 1.00 98.19 81 LYS A O 1
ATOM 671 N N . TYR A 1 82 ? -7.669 -3.359 -8.519 1.00 98.00 82 TYR A N 1
ATOM 672 C CA . TYR A 1 82 ? -6.832 -4.561 -8.605 1.00 98.00 82 TYR A CA 1
ATOM 673 C C . TYR A 1 82 ? -7.571 -5.823 -8.122 1.00 98.00 82 TYR A C 1
ATOM 675 O O . TYR A 1 82 ? -7.161 -6.444 -7.138 1.00 98.00 82 TYR A O 1
ATOM 683 N N . PRO A 1 83 ? -8.625 -6.276 -8.825 1.00 97.44 83 PRO A N 1
ATOM 684 C CA . PRO A 1 83 ? -9.522 -7.339 -8.351 1.00 97.44 83 PRO A CA 1
ATOM 685 C C . PRO A 1 83 ? -8.852 -8.712 -8.179 1.00 97.44 83 PRO A C 1
ATOM 687 O O . PRO A 1 83 ? -9.379 -9.585 -7.491 1.00 97.44 83 PRO A O 1
ATOM 690 N N . HIS A 1 84 ? -7.682 -8.917 -8.788 1.00 97.12 84 HIS A N 1
ATOM 691 C CA . HIS A 1 84 ? -6.892 -10.150 -8.691 1.00 97.12 84 HIS A CA 1
ATOM 692 C C . HIS A 1 84 ? -5.612 -9.986 -7.863 1.00 97.12 84 HIS A C 1
ATOM 694 O O . HIS A 1 84 ? -4.761 -10.876 -7.856 1.00 97.12 84 HIS A O 1
ATOM 700 N N . SER A 1 85 ? -5.467 -8.858 -7.165 1.00 97.56 85 SER A N 1
ATOM 701 C CA . SER A 1 85 ? -4.283 -8.569 -6.370 1.00 97.56 85 SER A CA 1
ATOM 702 C C . SER A 1 85 ? -4.097 -9.572 -5.233 1.00 97.56 85 SER A C 1
ATOM 704 O O . SER A 1 85 ? -4.985 -9.800 -4.405 1.00 97.56 85 SER A O 1
ATOM 706 N N . GLY A 1 86 ? -2.870 -10.081 -5.105 1.00 96.88 86 GLY A N 1
ATOM 707 C CA . GLY A 1 86 ? -2.436 -10.852 -3.937 1.00 96.88 86 GLY A CA 1
ATOM 708 C C . GLY A 1 86 ? -2.328 -10.018 -2.650 1.00 96.88 86 GLY A C 1
ATOM 709 O O . GLY A 1 86 ? -1.988 -10.555 -1.589 1.00 96.88 86 GLY A O 1
ATOM 710 N N . TYR A 1 87 ? -2.576 -8.707 -2.715 1.00 97.31 87 TYR A N 1
ATOM 711 C CA . TYR A 1 87 ? -2.591 -7.813 -1.564 1.00 97.31 87 TYR A CA 1
ATOM 712 C C . TYR A 1 87 ? -3.978 -7.624 -0.948 1.00 97.31 87 TYR A C 1
ATOM 714 O O . TYR A 1 87 ? -4.026 -7.261 0.223 1.00 97.31 87 TYR A O 1
ATOM 722 N N . ILE A 1 88 ? -5.081 -7.949 -1.643 1.00 96.56 88 ILE A N 1
ATOM 723 C CA . ILE A 1 88 ? -6.451 -7.748 -1.118 1.00 96.56 88 ILE A CA 1
ATOM 724 C C . ILE A 1 88 ? -6.619 -8.380 0.266 1.00 96.56 88 ILE A C 1
ATOM 726 O O . ILE A 1 88 ? -7.072 -7.722 1.197 1.00 96.56 88 ILE A O 1
ATOM 730 N N . ARG A 1 89 ? -6.194 -9.640 0.436 1.00 94.94 89 ARG A N 1
ATOM 731 C CA . ARG A 1 89 ? -6.299 -10.335 1.730 1.00 94.94 89 ARG A CA 1
ATOM 732 C C . ARG A 1 89 ? -5.490 -9.643 2.829 1.00 94.94 89 ARG A C 1
ATOM 734 O O . ARG A 1 89 ? -5.940 -9.588 3.965 1.00 94.94 89 ARG A O 1
ATOM 741 N N . ARG A 1 90 ? -4.298 -9.136 2.503 1.00 94.94 90 ARG A N 1
ATOM 742 C CA . ARG A 1 90 ? -3.438 -8.438 3.470 1.00 94.94 90 ARG A CA 1
ATOM 743 C C . ARG A 1 90 ? -4.021 -7.082 3.852 1.00 94.94 90 ARG A C 1
ATOM 745 O O . ARG A 1 90 ? -4.049 -6.759 5.030 1.00 94.94 90 ARG A O 1
ATOM 752 N N . ALA A 1 91 ? -4.525 -6.336 2.874 1.00 94.06 91 ALA A N 1
ATOM 753 C CA . ALA A 1 91 ? -5.199 -5.066 3.099 1.00 94.06 91 ALA A CA 1
ATOM 754 C C . ALA A 1 91 ? -6.469 -5.229 3.953 1.00 94.06 91 ALA A C 1
ATOM 756 O O . ALA A 1 91 ? -6.679 -4.443 4.868 1.00 94.06 91 ALA A O 1
ATOM 757 N N . ALA A 1 92 ? -7.256 -6.287 3.723 1.00 92.81 92 ALA A N 1
ATOM 758 C CA . ALA A 1 92 ? -8.447 -6.579 4.521 1.00 92.81 92 ALA A CA 1
ATOM 759 C C . ALA A 1 92 ? -8.120 -6.803 6.007 1.00 92.81 92 ALA A C 1
ATOM 761 O O . ALA A 1 92 ? -8.787 -6.237 6.863 1.00 92.81 92 ALA A O 1
ATOM 762 N N . ILE A 1 93 ? -7.062 -7.569 6.307 1.00 92.38 93 ILE A N 1
ATOM 763 C CA . ILE A 1 93 ? -6.617 -7.816 7.690 1.00 92.38 93 ILE A CA 1
ATOM 764 C C . ILE A 1 93 ? -6.198 -6.508 8.373 1.00 92.38 93 ILE A C 1
ATOM 766 O O . ILE A 1 93 ? -6.617 -6.245 9.493 1.00 92.38 93 ILE A O 1
ATOM 770 N N . LEU A 1 94 ? -5.405 -5.676 7.687 1.00 89.31 94 LEU A N 1
ATOM 771 C CA . LEU A 1 94 ? -4.978 -4.374 8.216 1.00 89.31 94 LEU A CA 1
ATOM 772 C C . LEU A 1 94 ? -6.179 -3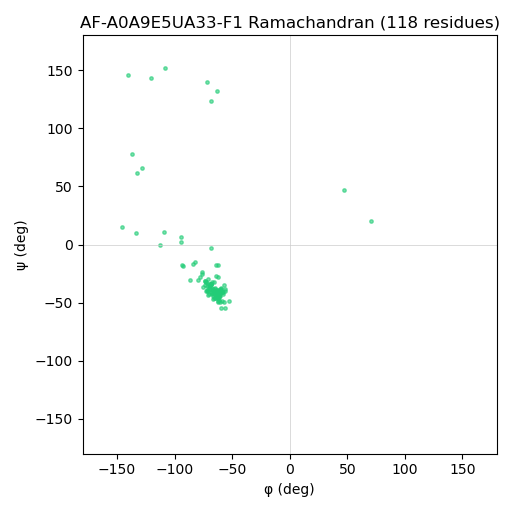.467 8.513 1.00 89.31 94 LEU A C 1
ATOM 774 O O . LEU A 1 94 ? -6.213 -2.789 9.536 1.00 89.31 94 LEU A O 1
ATOM 778 N N . PHE A 1 95 ? -7.171 -3.470 7.621 1.00 89.25 95 PHE A N 1
ATOM 779 C CA . PHE A 1 95 ? -8.374 -2.665 7.776 1.00 89.25 95 PHE A CA 1
ATOM 780 C C . PHE A 1 95 ? -9.257 -3.150 8.935 1.00 89.25 95 PHE A C 1
ATOM 782 O O . PHE A 1 95 ? -9.778 -2.329 9.691 1.00 89.25 95 PHE A O 1
ATOM 789 N N . GLU A 1 96 ? -9.404 -4.465 9.102 1.00 92.38 96 GLU A N 1
ATOM 790 C CA . GLU A 1 96 ? -10.117 -5.064 10.235 1.00 92.38 96 GLU A CA 1
ATOM 791 C C . GLU A 1 96 ? -9.457 -4.705 11.567 1.00 92.38 96 GLU A C 1
ATOM 793 O O . GLU A 1 96 ? -10.134 -4.223 12.477 1.00 92.38 96 GLU A O 1
ATOM 798 N N . GLU A 1 97 ? -8.134 -4.857 11.655 1.00 92.44 97 GLU A N 1
ATOM 799 C CA . GLU A 1 97 ? -7.365 -4.535 12.857 1.00 92.44 97 GLU A CA 1
ATOM 800 C C . GLU A 1 97 ? -7.503 -3.053 13.234 1.00 92.44 97 GLU A C 1
ATOM 802 O O . GLU A 1 97 ? -7.878 -2.737 14.362 1.00 92.44 97 GLU A O 1
ATOM 807 N N . GLU A 1 98 ? -7.307 -2.129 12.292 1.00 90.81 98 GLU A N 1
ATOM 808 C CA . GLU A 1 98 ? -7.417 -0.690 12.569 1.00 90.81 98 GLU A CA 1
ATOM 809 C C . GLU A 1 98 ? -8.847 -0.238 12.877 1.00 90.81 98 GLU A C 1
ATOM 811 O O . GLU A 1 98 ? -9.060 0.644 13.719 1.00 90.81 98 GLU A O 1
ATOM 816 N N . SER A 1 99 ? -9.844 -0.855 12.240 1.00 91.19 99 SER A N 1
ATOM 817 C CA . SER A 1 99 ? -11.256 -0.583 12.529 1.00 91.19 99 SER A CA 1
ATOM 818 C C . SER A 1 99 ? -11.634 -1.060 13.929 1.00 91.19 99 SER A C 1
ATOM 820 O O . SER A 1 99 ? -12.292 -0.330 14.678 1.00 91.19 99 SER A O 1
ATOM 822 N N . TYR A 1 100 ? -11.151 -2.237 14.328 1.00 94.25 100 TYR A N 1
ATOM 823 C CA . TYR A 1 100 ? -11.314 -2.732 15.689 1.00 94.25 100 TYR A CA 1
ATOM 824 C C . TYR A 1 100 ? -10.589 -1.844 16.710 1.00 94.25 100 TYR A C 1
ATOM 826 O O . TYR A 1 100 ? -11.174 -1.452 17.720 1.00 94.25 100 TYR A O 1
ATOM 834 N N . GLU A 1 101 ? -9.342 -1.456 16.440 1.00 94.81 101 GLU A N 1
ATOM 835 C CA . GLU A 1 101 ? -8.566 -0.554 17.296 1.00 94.81 101 GLU A CA 1
ATOM 836 C C . GLU A 1 101 ? -9.231 0.820 17.446 1.00 94.81 101 GLU A C 1
ATOM 838 O O . GLU A 1 101 ? -9.263 1.402 18.536 1.00 94.81 101 GLU A O 1
ATOM 843 N N . ARG A 1 102 ? -9.832 1.342 16.372 1.00 92.19 102 ARG A N 1
ATOM 844 C CA . ARG A 1 102 ? -10.657 2.555 16.414 1.00 92.19 102 ARG A CA 1
ATOM 845 C C . ARG A 1 102 ? -11.880 2.371 17.311 1.00 92.19 102 ARG A C 1
ATOM 847 O O . ARG A 1 102 ? -12.082 3.201 18.199 1.00 92.19 102 ARG A O 1
ATOM 854 N N . ALA A 1 103 ? -12.642 1.291 17.135 1.00 96.00 103 ALA A N 1
ATOM 855 C CA . ALA A 1 103 ? -13.793 0.992 17.986 1.00 96.00 103 ALA A CA 1
ATOM 856 C C . ALA A 1 103 ? -13.386 0.862 19.462 1.00 96.00 103 ALA A C 1
ATOM 858 O O . ALA A 1 103 ? -14.037 1.430 20.342 1.00 96.00 103 ALA A O 1
ATOM 859 N N . ARG A 1 104 ? -12.247 0.210 19.728 1.00 97.75 104 ARG A N 1
ATOM 860 C CA . ARG A 1 104 ? -11.680 0.047 21.070 1.00 97.75 104 ARG A CA 1
ATOM 861 C C . ARG A 1 104 ? -11.271 1.371 21.707 1.00 97.75 104 ARG A C 1
ATOM 863 O O . ARG A 1 104 ? -11.570 1.584 22.879 1.00 97.75 104 ARG A O 1
ATOM 870 N N . ARG A 1 105 ? -10.622 2.269 20.953 1.00 97.44 105 ARG A N 1
ATOM 871 C CA . ARG A 1 105 ? -10.254 3.621 21.421 1.00 97.44 105 ARG A CA 1
ATOM 872 C C . ARG A 1 105 ? -11.478 4.478 21.752 1.00 97.44 105 ARG A C 1
ATOM 874 O O . ARG A 1 105 ? -11.435 5.223 22.724 1.00 97.44 105 ARG A O 1
ATOM 881 N N . ILE A 1 106 ? -12.548 4.376 20.959 1.00 97.75 106 ILE A N 1
ATOM 882 C CA . ILE A 1 106 ? -13.808 5.095 21.211 1.00 97.75 106 ILE A CA 1
ATOM 883 C C . ILE A 1 106 ? -14.542 4.494 22.419 1.00 97.75 106 ILE A C 1
ATOM 885 O O . ILE A 1 106 ? -15.093 5.228 23.236 1.00 97.75 106 ILE A O 1
ATOM 889 N N . GLY A 1 107 ? -14.542 3.164 22.547 1.00 97.88 107 GLY A N 1
ATOM 890 C CA . GLY A 1 107 ? -15.011 2.458 23.739 1.00 97.88 107 GLY A CA 1
ATOM 891 C C . GLY A 1 107 ? -16.526 2.490 23.963 1.00 97.88 107 GLY A C 1
ATOM 892 O O . GLY A 1 107 ? -16.974 2.270 25.087 1.00 97.88 107 GLY A O 1
ATOM 893 N N . THR A 1 108 ? -17.331 2.758 22.929 1.00 98.44 108 THR A N 1
ATOM 894 C CA . THR A 1 108 ? -18.800 2.794 23.028 1.00 98.44 108 THR A CA 1
ATOM 895 C C . THR A 1 108 ? -19.443 1.596 22.339 1.00 98.44 108 THR A C 1
ATOM 897 O O . THR A 1 108 ? -18.916 1.065 21.363 1.00 98.44 108 THR A O 1
ATOM 900 N N . ALA A 1 109 ? -20.629 1.193 22.805 1.00 97.50 109 ALA A N 1
ATOM 901 C CA . ALA A 1 109 ? -21.409 0.139 22.153 1.00 97.50 109 ALA A CA 1
ATOM 902 C C . ALA A 1 109 ? -21.694 0.461 20.675 1.00 97.50 109 ALA A C 1
ATOM 904 O O . ALA A 1 109 ? -21.611 -0.430 19.837 1.00 97.50 109 ALA 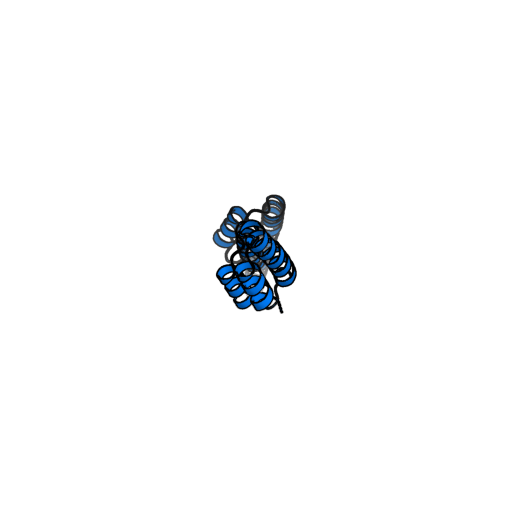A O 1
ATOM 905 N N . ALA A 1 110 ? -21.959 1.734 20.357 1.00 97.62 110 ALA A N 1
ATOM 906 C CA . ALA A 1 110 ? -22.176 2.191 18.987 1.00 97.62 110 ALA A CA 1
ATOM 907 C C . ALA A 1 110 ? -20.943 1.961 18.094 1.00 97.62 110 ALA A C 1
ATOM 909 O O . ALA A 1 110 ? -21.085 1.444 16.992 1.00 97.62 110 ALA A O 1
ATOM 910 N N . ALA A 1 111 ? -19.734 2.255 18.586 1.00 96.38 111 ALA A N 1
ATOM 911 C CA . ALA A 1 111 ? -18.506 2.054 17.814 1.00 96.38 111 ALA A CA 1
ATOM 912 C C . ALA A 1 111 ? -18.214 0.568 17.541 1.00 96.38 111 ALA A C 1
ATOM 914 O O . ALA A 1 111 ? -17.787 0.204 16.449 1.00 96.38 111 ALA A O 1
ATOM 915 N N . TYR A 1 112 ? -18.486 -0.316 18.508 1.00 97.06 112 TYR A N 1
ATOM 916 C CA . TYR A 1 112 ? -18.384 -1.760 18.275 1.00 97.06 112 TYR A CA 1
ATOM 917 C C . TYR A 1 112 ? -19.468 -2.278 17.324 1.00 97.06 112 TYR A C 1
ATOM 919 O O . TYR A 1 112 ? -19.192 -3.169 16.528 1.00 97.06 112 TYR A O 1
ATOM 927 N N . GLN A 1 113 ? -20.688 -1.737 17.380 1.00 96.56 113 GLN A N 1
ATOM 928 C CA . GLN A 1 113 ? -21.751 -2.099 16.438 1.00 96.56 113 GLN A CA 1
ATOM 929 C C . GLN A 1 113 ? -21.393 -1.713 15.001 1.00 96.56 113 GLN A C 1
ATOM 931 O O . GLN A 1 113 ? -21.596 -2.522 14.102 1.00 96.56 113 GLN A O 1
ATOM 936 N N . GLU A 1 114 ? -20.829 -0.524 14.793 1.00 93.19 114 GLU A N 1
ATOM 937 C CA . GLU A 1 114 ? -20.352 -0.068 13.482 1.00 93.19 114 GLU A CA 1
ATOM 938 C C . GLU A 1 114 ? -19.244 -0.976 12.930 1.00 93.19 114 GLU A C 1
ATOM 940 O O . GLU A 1 114 ? -19.304 -1.403 11.774 1.00 93.19 114 GLU A O 1
ATOM 945 N N . PHE A 1 115 ? -18.278 -1.350 13.778 1.00 93.12 115 PHE A N 1
ATOM 946 C CA . PHE A 1 115 ? -17.273 -2.352 13.427 1.00 93.12 115 PHE A CA 1
ATOM 947 C C . PHE A 1 115 ? -17.937 -3.670 13.008 1.00 93.12 115 PHE A C 1
ATOM 949 O O . PHE A 1 115 ? -17.720 -4.139 11.898 1.00 93.12 115 PHE A O 1
ATOM 956 N N . LEU A 1 116 ? -18.810 -4.244 13.837 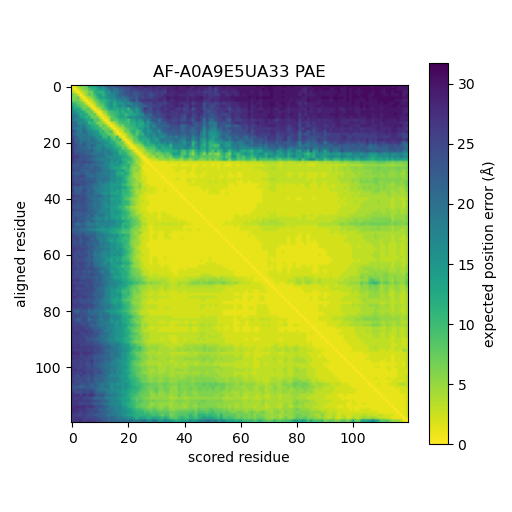1.00 94.25 116 LEU A N 1
ATOM 957 C CA . LEU A 1 116 ? -19.448 -5.525 13.522 1.00 94.25 116 LEU A CA 1
ATOM 958 C C . LEU A 1 116 ? -20.271 -5.475 12.227 1.00 94.25 116 LEU A C 1
ATOM 960 O O . LEU A 1 116 ? -20.216 -6.424 11.460 1.00 94.25 116 LEU A O 1
ATOM 964 N N . GLN A 1 117 ? -20.978 -4.379 11.943 1.00 92.19 117 GLN A N 1
ATOM 965 C CA . GLN A 1 117 ? -21.731 -4.214 10.690 1.00 92.19 117 GLN A CA 1
ATOM 966 C C . GLN A 1 117 ? -20.838 -4.189 9.443 1.00 92.19 117 GLN A C 1
ATOM 968 O O . GLN A 1 117 ? -21.292 -4.554 8.361 1.00 92.19 117 GLN A O 1
ATOM 973 N N . SER A 1 118 ? -19.585 -3.761 9.590 1.00 84.56 118 SER A N 1
ATOM 974 C CA . SER A 1 118 ? -18.629 -3.654 8.484 1.00 84.56 118 SER A CA 1
ATOM 975 C C . SER A 1 118 ? -17.915 -4.982 8.179 1.00 84.56 118 SER A C 1
ATOM 977 O O . SER A 1 118 ? -17.339 -5.123 7.101 1.00 84.56 118 SER A O 1
ATOM 979 N N . PHE A 1 119 ? -17.952 -5.955 9.104 1.00 84.62 119 PHE A N 1
ATOM 980 C CA . PHE A 1 119 ? -17.185 -7.212 9.026 1.00 84.62 119 PHE A CA 1
ATOM 981 C C . PHE A 1 119 ? -17.995 -8.492 9.338 1.00 84.62 119 PHE A C 1
ATOM 983 O O . PHE A 1 119 ? -17.398 -9.561 9.479 1.00 84.62 119 PHE A O 1
ATOM 990 N N . SER A 1 120 ? -19.327 -8.411 9.459 1.00 75.25 120 SER A N 1
ATOM 991 C CA . SER A 1 120 ? -20.225 -9.561 9.701 1.00 75.25 120 SER A CA 1
ATOM 992 C C . SER A 1 120 ? -20.631 -10.320 8.446 1.00 75.25 120 SER A C 1
ATOM 994 O O . SER A 1 120 ? -20.924 -9.636 7.439 1.00 75.25 120 SER A O 1
#

pLDDT: mean 85.58, std 18.65, range [42.34, 98.62]

Foldseek 3Di:
DPPPPVVVVVVVVVVVVVVVVQVVLVVLVVVLVVVQELVSLCVSLVVCVPDPCNVVSNLSSLLRVCLVPPDPVSLVVSCVVCVPDPCNVVSVVSNLVVLVVVLVVVPDPVSVVVSVVVPD

Solvent-accessible surface area (backbone atoms only — not comparable to full-atom values): 6864 Å² total; per-residue (Å²): 143,86,76,68,69,71,59,55,54,55,57,54,55,56,54,58,59,58,57,58,58,55,59,56,50,52,62,53,47,53,53,37,63,72,67,68,42,36,70,51,22,47,49,45,30,68,78,33,72,87,43,94,56,23,64,60,24,46,53,52,17,55,50,45,51,40,69,78,55,68,45,69,69,58,50,52,51,47,43,70,76,41,77,84,46,90,52,52,70,58,53,49,51,54,44,51,53,52,44,48,51,49,19,59,74,70,67,40,74,66,41,47,48,54,44,47,72,76,75,110

Mean predicted aligned error: 9.54 Å

Nearest PDB structures (foldseek):
  3qky-assembly1_A  TM=4.594E-01  e=5.258E-01  Rhodothermus marinus DSM 4252
  5efr-assembly1_A  TM=4.713E-01  e=6.583E-01  Rhodothermus marinus
  7qij-assembly2_JC  TM=4.052E-01  e=5.895E+00  Yersinia enterocolitica

Sequence (120 aa):
MRRYLARCSVILSAFVLAVSLAACATSEWDRVRSKDSSAEYRRFAKLRPDSPYRDEALERADYLDLRDNPDWEAFEAFREKYPHSGYIRRAAILFEEESYERARRIGTAAAYQEFLQSFS

Radius of gyration: 23.14 Å; Cα contacts (8 Å, |Δi|>4): 74; chains: 1; bounding box: 45×19×80 Å